Protein AF-A0A094CQ69-F1 (afdb_monomer_lite)

Sequence (70 aa):
MTTPPALYPSHCHGLSPTLGRWCPLRAVDVFALREVAEYEGQGIYFHLNHPIKWVRLTGIIVAMDEFYSR

pLDDT: mean 89.75, std 8.7, range [47.06, 96.94]

Structure (mmCIF, N/CA/C/O backbone):
data_AF-A0A094CQ69-F1
#
_entry.id   AF-A0A094CQ69-F1
#
loop_
_atom_site.group_PDB
_atom_site.id
_atom_site.type_symbol
_atom_site.label_atom_id
_atom_site.label_alt_id
_atom_site.label_comp_id
_atom_site.label_asym_id
_atom_site.label_entity_id
_atom_site.label_seq_id
_atom_site.pdbx_PDB_ins_code
_atom_site.Cartn_x
_atom_site.Cartn_y
_atom_site.Cartn_z
_atom_site.occupancy
_atom_site.B_iso_or_equiv
_atom_site.auth_seq_id
_atom_site.auth_comp_id
_atom_site.auth_asym_id
_atom_site.auth_atom_id
_atom_site.pdbx_PDB_model_num
ATOM 1 N N . MET A 1 1 ? 7.201 -19.869 -2.224 1.00 47.06 1 MET A N 1
ATOM 2 C CA . MET A 1 1 ? 7.603 -18.449 -2.155 1.00 47.06 1 MET A CA 1
ATOM 3 C C . MET A 1 1 ? 7.614 -17.922 -3.578 1.00 47.06 1 MET A C 1
ATOM 5 O O . MET A 1 1 ? 8.472 -18.322 -4.350 1.00 47.06 1 MET A O 1
ATOM 9 N N . THR A 1 2 ? 6.595 -17.166 -3.978 1.00 63.94 2 THR A N 1
ATOM 10 C CA . THR A 1 2 ? 6.496 -16.602 -5.332 1.00 63.94 2 THR A CA 1
ATOM 11 C C . THR A 1 2 ? 7.310 -15.317 -5.396 1.00 63.94 2 THR A C 1
ATOM 13 O O . THR A 1 2 ? 7.020 -14.377 -4.659 1.00 63.94 2 THR A O 1
ATOM 16 N N . THR A 1 3 ? 8.337 -15.282 -6.244 1.00 75.62 3 THR A N 1
ATOM 17 C CA . THR A 1 3 ? 9.121 -14.070 -6.508 1.00 75.62 3 THR A CA 1
ATOM 18 C C . THR A 1 3 ? 8.189 -12.964 -7.014 1.00 75.62 3 THR A C 1
ATOM 20 O O . THR A 1 3 ? 7.396 -13.231 -7.922 1.00 75.62 3 THR A O 1
ATOM 23 N N . PRO A 1 4 ? 8.233 -11.746 -6.445 1.00 75.50 4 PRO A N 1
ATOM 24 C CA . PRO A 1 4 ? 7.418 -10.648 -6.941 1.00 75.50 4 PRO A CA 1
ATOM 25 C C . PRO A 1 4 ? 7.807 -10.321 -8.392 1.00 75.50 4 PRO A C 1
ATOM 27 O O . PRO A 1 4 ? 8.988 -10.411 -8.741 1.00 75.50 4 PRO A O 1
ATOM 30 N N . PRO A 1 5 ? 6.838 -9.951 -9.247 1.00 84.62 5 PRO A N 1
ATOM 31 C CA . PRO A 1 5 ? 7.123 -9.576 -10.625 1.00 84.62 5 PRO A CA 1
ATOM 32 C C . PRO A 1 5 ? 8.081 -8.380 -10.682 1.00 84.62 5 PRO A C 1
ATOM 34 O O . PRO A 1 5 ? 8.101 -7.536 -9.782 1.00 84.62 5 PRO A O 1
ATOM 37 N N . ALA A 1 6 ? 8.871 -8.313 -11.756 1.00 88.31 6 ALA A N 1
ATOM 38 C CA . ALA A 1 6 ? 9.791 -7.208 -11.986 1.00 88.31 6 ALA A CA 1
ATOM 39 C C . ALA A 1 6 ? 9.035 -5.870 -12.035 1.00 88.31 6 ALA A C 1
ATOM 41 O O . ALA A 1 6 ? 7.946 -5.774 -12.610 1.00 88.31 6 ALA A O 1
ATOM 42 N N . LEU A 1 7 ? 9.624 -4.842 -11.423 1.00 90.12 7 LEU A N 1
ATOM 43 C CA . LEU A 1 7 ? 9.102 -3.483 -11.492 1.00 90.12 7 LEU A CA 1
ATOM 44 C C . LEU A 1 7 ? 9.330 -2.932 -12.895 1.00 90.12 7 LEU A C 1
ATOM 46 O O . LEU A 1 7 ? 10.385 -3.132 -13.495 1.00 90.12 7 LEU A O 1
ATOM 50 N N . TYR A 1 8 ? 8.324 -2.244 -13.414 1.00 91.00 8 TYR A N 1
ATOM 51 C CA . TYR A 1 8 ? 8.446 -1.533 -14.673 1.00 91.00 8 TYR A CA 1
ATOM 52 C C . TYR A 1 8 ? 9.041 -0.128 -14.432 1.00 91.00 8 TYR A C 1
ATOM 54 O O . TYR A 1 8 ? 9.082 0.332 -13.291 1.00 91.00 8 TYR A O 1
ATOM 62 N N . PRO A 1 9 ? 9.521 0.568 -15.479 1.00 90.38 9 PRO A N 1
ATOM 63 C CA . PRO A 1 9 ? 10.200 1.853 -15.321 1.00 90.38 9 PRO A CA 1
ATOM 64 C C . PRO A 1 9 ? 9.355 2.939 -14.637 1.00 90.38 9 PRO A C 1
ATOM 66 O O . PRO A 1 9 ? 8.152 3.056 -14.880 1.00 90.38 9 PRO A O 1
ATOM 69 N N . SER A 1 10 ? 10.016 3.813 -13.875 1.00 87.69 10 SER A N 1
ATOM 70 C CA . SER A 1 10 ? 9.377 4.866 -13.072 1.00 87.69 10 SER A CA 1
ATOM 71 C C . SER A 1 10 ? 8.477 5.819 -13.865 1.00 87.69 10 SER A C 1
ATOM 73 O O . SER A 1 10 ? 7.410 6.206 -13.391 1.00 87.69 10 SER A O 1
ATOM 75 N N . HIS A 1 11 ? 8.854 6.167 -15.098 1.00 88.56 11 HIS A N 1
ATOM 76 C CA . HIS A 1 11 ? 8.066 7.056 -15.958 1.00 88.56 11 HIS A CA 1
ATOM 77 C C . HIS A 1 11 ? 6.695 6.468 -16.336 1.00 88.56 11 HIS A C 1
ATOM 79 O O . HIS A 1 11 ? 5.759 7.213 -16.617 1.00 88.56 11 HIS A O 1
ATOM 85 N N . CYS A 1 12 ? 6.543 5.143 -16.286 1.00 89.50 12 CYS A N 1
ATOM 86 C CA . CYS A 1 12 ? 5.270 4.470 -16.523 1.00 89.50 12 CYS A CA 1
ATOM 87 C C . CYS A 1 12 ? 4.389 4.416 -15.266 1.00 89.50 12 CYS A C 1
ATOM 89 O O . CYS A 1 12 ? 3.239 3.990 -15.360 1.00 89.50 12 CYS A O 1
ATOM 91 N N . HIS A 1 13 ? 4.870 4.814 -14.078 1.00 89.56 13 HIS A N 1
ATOM 92 C CA . HIS A 1 13 ? 4.065 4.746 -12.849 1.00 89.56 13 HIS A CA 1
ATOM 93 C C . HIS A 1 13 ? 2.775 5.567 -12.965 1.00 89.56 13 HIS A C 1
ATOM 95 O O . HIS A 1 13 ? 1.734 5.122 -12.487 1.00 89.56 13 HIS A O 1
ATOM 101 N N . GLY A 1 14 ? 2.819 6.703 -13.672 1.00 87.75 14 GLY A N 1
ATOM 102 C CA . GLY A 1 14 ? 1.646 7.534 -13.968 1.00 87.75 14 GLY A CA 1
ATOM 103 C C . GLY A 1 14 ? 0.590 6.863 -14.849 1.00 87.75 14 GLY A C 1
ATOM 104 O O . GLY A 1 14 ? -0.566 7.269 -14.823 1.00 87.75 14 GLY A O 1
ATOM 105 N N . LEU A 1 15 ? 0.966 5.821 -15.594 1.00 90.50 15 LEU A N 1
ATOM 106 C CA . LEU A 1 15 ? 0.043 5.018 -16.398 1.00 90.50 15 LEU A CA 1
ATOM 107 C C . LEU A 1 15 ? -0.619 3.902 -15.580 1.00 90.50 15 LEU A C 1
ATOM 109 O O . LEU A 1 15 ? -1.565 3.275 -16.056 1.00 90.50 15 LEU A O 1
ATOM 113 N N . SER A 1 16 ? -0.138 3.636 -14.359 1.00 91.38 16 SER A N 1
ATOM 114 C CA . SER A 1 16 ? -0.759 2.638 -13.494 1.00 91.38 16 SER A CA 1
ATOM 115 C C . SER A 1 16 ? -2.171 3.074 -13.120 1.00 91.38 16 SER A C 1
ATOM 117 O O . SER A 1 16 ? -2.345 4.192 -12.633 1.00 91.38 16 SER A O 1
ATOM 119 N N . PRO A 1 17 ? -3.178 2.187 -13.200 1.00 91.75 17 PRO A N 1
ATOM 120 C CA . PRO A 1 17 ? -4.523 2.509 -12.73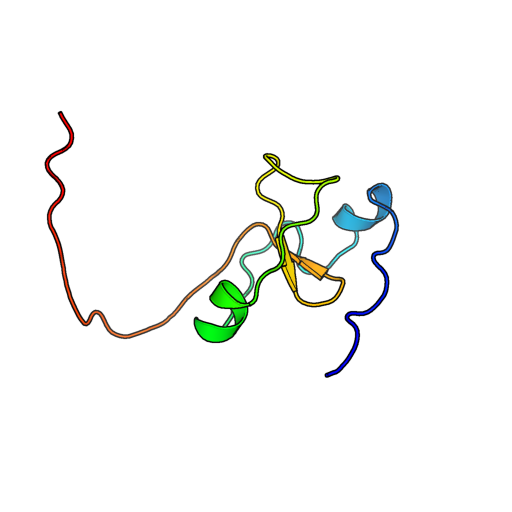1 1.00 91.75 17 PRO A CA 1
ATOM 121 C C . PRO A 1 17 ? -4.587 2.730 -11.209 1.00 91.75 17 PRO A C 1
ATOM 123 O O . PRO A 1 17 ? -5.594 3.224 -10.703 1.00 91.75 17 PRO A O 1
ATOM 126 N N . THR A 1 18 ? -3.536 2.345 -10.478 1.00 94.19 18 THR A N 1
ATOM 127 C CA . THR A 1 18 ? -3.423 2.475 -9.020 1.00 94.19 18 THR A CA 1
ATOM 128 C C . THR A 1 18 ? -2.860 3.822 -8.576 1.00 94.19 18 THR A C 1
ATOM 130 O O . THR A 1 18 ? -3.156 4.279 -7.470 1.00 94.19 18 THR A O 1
ATOM 133 N N . LEU A 1 19 ? -2.059 4.484 -9.418 1.00 91.12 19 LEU A N 1
ATOM 134 C CA . LEU A 1 19 ? -1.460 5.764 -9.065 1.00 91.12 19 LEU A CA 1
ATOM 135 C C . LEU A 1 19 ? -2.476 6.883 -9.321 1.00 91.12 19 LEU A C 1
ATOM 137 O O . LEU A 1 19 ? -3.104 6.943 -10.373 1.00 91.12 19 LEU A O 1
ATOM 141 N N . GLY A 1 20 ? -2.672 7.764 -8.340 1.00 89.06 20 GLY A N 1
ATOM 142 C CA . GLY A 1 20 ? -3.663 8.840 -8.442 1.00 89.06 20 GLY A CA 1
ATOM 143 C C . GLY A 1 20 ? -5.084 8.447 -8.011 1.00 89.06 20 GLY A C 1
ATOM 144 O O . GLY A 1 20 ? -6.009 9.240 -8.182 1.00 89.06 20 GLY A O 1
ATOM 145 N N . ARG A 1 21 ? -5.282 7.250 -7.442 1.00 93.50 21 ARG A N 1
ATOM 146 C CA . ARG A 1 21 ? -6.589 6.781 -6.952 1.00 93.50 21 ARG A CA 1
ATOM 147 C C . ARG A 1 21 ? -6.493 6.191 -5.550 1.00 93.50 21 ARG A C 1
ATOM 149 O O . ARG A 1 21 ? -5.460 5.664 -5.152 1.00 93.50 21 ARG A O 1
ATOM 156 N N . TRP A 1 22 ? -7.605 6.241 -4.822 1.00 95.31 22 TRP A N 1
ATOM 157 C CA . TRP A 1 22 ? -7.769 5.537 -3.553 1.00 95.31 22 TRP A CA 1
ATOM 158 C C . TRP A 1 22 ? -8.021 4.053 -3.820 1.00 95.31 22 TRP A C 1
ATOM 160 O O . TRP A 1 22 ? -9.12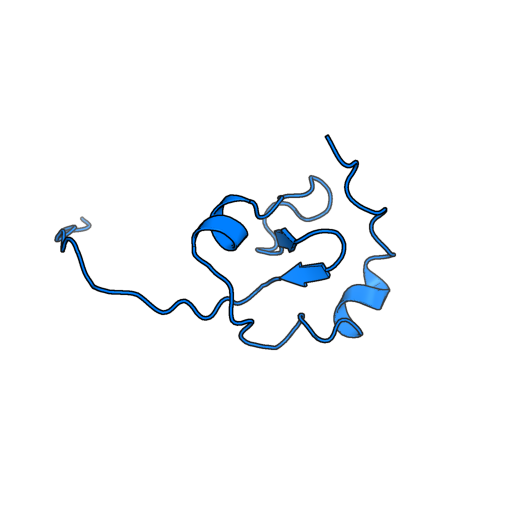3 3.664 -4.213 1.00 95.31 22 TRP A O 1
ATOM 170 N N . CYS A 1 23 ? -6.992 3.229 -3.635 1.00 95.06 23 CYS A N 1
ATOM 171 C CA . CYS A 1 23 ? -7.068 1.800 -3.922 1.00 95.06 23 CYS A CA 1
ATOM 172 C C . CYS A 1 23 ? -7.713 1.053 -2.744 1.00 95.06 23 CYS A C 1
ATOM 174 O O . CYS A 1 23 ? -7.182 1.125 -1.633 1.00 95.06 23 CYS A O 1
ATOM 176 N N . PRO A 1 24 ? -8.839 0.340 -2.932 1.00 95.56 24 PRO A N 1
ATOM 177 C CA . PRO A 1 24 ? -9.381 -0.517 -1.886 1.00 95.56 24 PRO A CA 1
ATOM 178 C C . PRO A 1 24 ? -8.461 -1.724 -1.685 1.00 95.56 24 PRO A C 1
ATOM 180 O O . PRO A 1 24 ? -8.270 -2.509 -2.610 1.00 95.56 24 PRO A O 1
ATOM 183 N N . LEU A 1 25 ? -7.904 -1.874 -0.484 1.00 95.62 25 LEU A N 1
ATOM 184 C CA . LEU A 1 25 ? -7.032 -2.998 -0.122 1.00 95.62 25 LEU A CA 1
ATOM 185 C C . LEU A 1 25 ? -7.490 -3.621 1.194 1.00 95.62 25 LEU A C 1
ATOM 187 O O . LEU A 1 25 ? -8.160 -2.973 2.001 1.00 95.62 25 LEU A O 1
ATOM 191 N N . ARG A 1 26 ? -7.110 -4.878 1.432 1.00 95.56 26 ARG A N 1
ATOM 192 C CA . ARG A 1 26 ? -7.275 -5.501 2.751 1.00 95.56 26 ARG A CA 1
ATOM 193 C C . ARG A 1 26 ? -6.126 -5.064 3.654 1.00 95.56 26 ARG A C 1
ATOM 195 O O . ARG A 1 26 ? -5.022 -4.819 3.176 1.00 95.56 26 ARG A O 1
ATOM 202 N N . ALA A 1 27 ? -6.348 -5.057 4.967 1.00 95.00 27 ALA A N 1
ATOM 203 C CA . ALA A 1 27 ? -5.298 -4.729 5.935 1.00 95.00 27 ALA A CA 1
ATOM 204 C C . ALA A 1 27 ? -4.042 -5.611 5.767 1.00 95.00 27 ALA A C 1
ATOM 206 O O . ALA A 1 27 ? -2.924 -5.112 5.841 1.00 95.00 27 ALA A O 1
ATOM 207 N N . VAL A 1 28 ? -4.226 -6.898 5.447 1.00 95.19 28 VAL A N 1
ATOM 208 C CA . VAL A 1 28 ? -3.119 -7.829 5.165 1.00 95.19 28 VAL A CA 1
ATOM 209 C C . VAL A 1 28 ? -2.315 -7.444 3.922 1.00 95.19 28 VAL A C 1
ATOM 211 O O . VAL A 1 28 ? -1.103 -7.624 3.906 1.00 95.19 28 VAL A O 1
ATOM 214 N N . ASP A 1 29 ? -2.964 -6.877 2.902 1.00 94.56 29 ASP A N 1
ATOM 215 C CA . ASP A 1 29 ? -2.284 -6.450 1.678 1.00 94.56 29 ASP A CA 1
ATOM 216 C C . ASP A 1 29 ? -1.502 -5.159 1.917 1.00 94.56 29 ASP A C 1
ATOM 218 O O . ASP A 1 29 ? -0.422 -5.004 1.358 1.00 94.56 29 ASP A O 1
ATOM 222 N N . VAL A 1 30 ? -2.025 -4.267 2.770 1.00 94.44 30 VAL A N 1
ATOM 223 C CA . VAL A 1 30 ? -1.323 -3.052 3.212 1.00 94.44 30 VAL A CA 1
ATOM 224 C C . VAL A 1 30 ? -0.084 -3.404 4.019 1.00 94.44 30 VAL A C 1
ATOM 226 O O . VAL A 1 30 ? 0.977 -2.847 3.771 1.00 94.44 30 VAL A O 1
ATOM 229 N N . PHE A 1 31 ? -0.196 -4.358 4.943 1.00 94.00 31 PHE A N 1
ATOM 230 C CA . PHE A 1 31 ? 0.953 -4.845 5.704 1.00 94.00 31 PHE A CA 1
ATOM 231 C C . PHE A 1 31 ? 2.011 -5.508 4.807 1.00 94.00 31 PHE A C 1
ATOM 233 O O . PHE A 1 31 ? 3.202 -5.408 5.075 1.00 94.00 31 PHE A O 1
ATOM 240 N N . ALA A 1 32 ? 1.583 -6.163 3.724 1.00 92.69 32 ALA A N 1
ATOM 241 C CA . ALA A 1 32 ? 2.468 -6.798 2.750 1.00 92.69 32 ALA A CA 1
ATOM 242 C C . ALA A 1 32 ? 3.005 -5.839 1.668 1.00 92.69 32 ALA A C 1
ATOM 244 O O . ALA A 1 32 ? 3.694 -6.291 0.747 1.00 92.69 32 ALA A O 1
ATOM 245 N N . LEU A 1 33 ? 2.683 -4.541 1.731 1.00 93.56 33 LEU A N 1
ATOM 246 C CA . LEU A 1 33 ? 3.225 -3.556 0.803 1.00 93.56 33 LEU A CA 1
ATOM 247 C C . LEU A 1 33 ? 4.739 -3.460 0.960 1.00 93.56 33 LEU A C 1
ATOM 249 O O . LEU A 1 33 ? 5.271 -3.364 2.063 1.00 93.56 33 LEU A O 1
ATOM 253 N N . ARG A 1 34 ? 5.434 -3.467 -0.175 1.00 92.75 34 ARG A N 1
ATOM 254 C CA . ARG A 1 34 ? 6.890 -3.414 -0.209 1.00 92.75 34 ARG A CA 1
ATOM 255 C C . ARG A 1 34 ? 7.361 -2.002 -0.512 1.00 92.75 34 ARG A C 1
ATOM 257 O O . ARG A 1 34 ? 6.958 -1.421 -1.520 1.00 92.75 34 ARG A O 1
ATOM 264 N N . GLU A 1 35 ? 8.257 -1.498 0.322 1.00 91.31 35 GLU A N 1
ATOM 265 C CA . GLU A 1 35 ? 9.078 -0.342 -0.016 1.00 91.31 35 GLU A CA 1
ATOM 266 C C . GLU A 1 35 ? 10.286 -0.799 -0.841 1.00 91.31 35 GLU A C 1
ATOM 268 O O . GLU A 1 35 ? 10.791 -1.916 -0.694 1.00 91.31 35 GLU A O 1
ATOM 273 N N . VAL A 1 36 ? 10.691 0.030 -1.791 1.00 89.56 36 VAL A N 1
ATOM 274 C CA . VAL A 1 36 ? 11.774 -0.268 -2.727 1.00 89.56 36 VAL A CA 1
ATOM 275 C C . VAL A 1 36 ? 12.762 0.877 -2.608 1.00 89.56 36 VAL A C 1
ATOM 277 O O . VAL A 1 36 ? 12.346 2.021 -2.757 1.00 89.56 36 VAL A O 1
ATOM 280 N N . ALA A 1 37 ? 14.043 0.568 -2.381 1.00 88.00 37 ALA A N 1
ATOM 281 C CA . ALA A 1 37 ? 15.096 1.542 -2.069 1.00 88.00 37 ALA A CA 1
ATOM 282 C C . ALA A 1 37 ? 15.138 2.755 -3.018 1.00 88.00 37 ALA A C 1
ATOM 284 O O . ALA A 1 37 ? 15.369 3.881 -2.599 1.00 88.00 37 ALA A O 1
ATOM 285 N N . GLU A 1 38 ? 14.853 2.542 -4.303 1.00 86.75 38 GLU A N 1
ATOM 286 C CA . GLU A 1 38 ? 14.820 3.593 -5.332 1.00 86.75 38 GLU A CA 1
ATOM 287 C C . GLU A 1 38 ? 13.693 4.629 -5.136 1.00 86.75 38 GLU A C 1
ATOM 289 O O . GLU A 1 38 ? 13.754 5.730 -5.685 1.00 86.75 38 GLU A O 1
ATOM 294 N N . TYR A 1 39 ? 12.658 4.279 -4.372 1.00 86.00 39 TYR A N 1
ATOM 295 C CA . TYR A 1 39 ? 11.452 5.078 -4.133 1.00 86.00 39 TYR A CA 1
ATOM 296 C C . TYR A 1 39 ? 11.223 5.381 -2.645 1.00 86.00 39 TYR A C 1
ATOM 298 O O . TYR A 1 39 ? 10.192 5.968 -2.298 1.00 86.00 39 TYR A O 1
ATOM 306 N N . GLU A 1 40 ? 12.170 5.008 -1.779 1.00 84.75 40 GLU A N 1
ATOM 307 C CA . GLU A 1 40 ? 12.118 5.306 -0.347 1.00 84.75 40 GLU A CA 1
ATOM 308 C C . GLU A 1 40 ? 11.938 6.813 -0.109 1.00 84.75 40 GLU A C 1
ATOM 310 O O . GLU A 1 40 ? 12.503 7.661 -0.806 1.00 84.75 40 GLU A O 1
ATOM 315 N N . GLY A 1 41 ? 11.076 7.161 0.848 1.00 85.00 41 GLY A N 1
ATOM 316 C CA . GLY A 1 41 ? 10.780 8.557 1.198 1.00 85.00 41 GLY A CA 1
ATOM 317 C C . GLY A 1 41 ? 9.839 9.309 0.241 1.00 85.00 41 GLY A C 1
ATOM 318 O O . GLY A 1 41 ? 9.405 10.413 0.567 1.00 85.00 41 GLY A O 1
ATOM 319 N N . GLN A 1 42 ? 9.445 8.726 -0.899 1.00 87.44 42 GLN A N 1
ATOM 320 C CA . GLN A 1 42 ? 8.448 9.327 -1.809 1.00 87.44 42 GLN A CA 1
ATOM 321 C C . GLN A 1 42 ? 6.995 8.994 -1.417 1.00 87.44 42 GLN A C 1
ATOM 323 O O . GLN A 1 42 ? 6.045 9.501 -2.027 1.00 87.44 42 GLN A O 1
ATOM 328 N N . GLY A 1 43 ? 6.814 8.123 -0.417 1.00 89.56 43 GLY A N 1
ATOM 329 C CA . GLY A 1 43 ? 5.507 7.618 0.008 1.00 89.56 43 GLY A CA 1
ATOM 330 C C . GLY A 1 43 ? 4.836 6.737 -1.050 1.00 89.56 43 GLY A C 1
ATOM 331 O O . GLY A 1 43 ? 3.611 6.753 -1.173 1.00 89.56 43 GLY A O 1
ATOM 332 N N . ILE A 1 44 ? 5.631 6.029 -1.861 1.00 92.31 44 ILE A N 1
ATOM 333 C CA . ILE A 1 44 ? 5.153 5.077 -2.868 1.00 92.31 44 ILE A CA 1
ATOM 334 C C . ILE A 1 44 ? 5.549 3.677 -2.421 1.00 92.31 44 ILE A C 1
ATOM 336 O O . ILE A 1 44 ? 6.726 3.383 -2.234 1.00 92.31 44 ILE A O 1
ATOM 340 N N . TYR A 1 4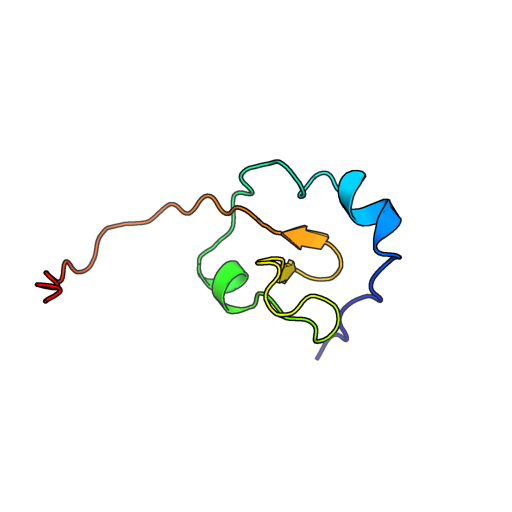5 ? 4.555 2.807 -2.318 1.00 94.12 45 TYR A N 1
ATOM 341 C CA . TYR A 1 45 ? 4.740 1.403 -1.987 1.00 94.12 45 TYR A CA 1
ATOM 342 C C . TYR A 1 45 ? 4.302 0.515 -3.144 1.00 94.12 45 TYR A C 1
ATOM 344 O O . TYR A 1 45 ? 3.564 0.952 -4.023 1.00 94.12 45 TYR A O 1
ATOM 352 N N . PHE A 1 46 ? 4.718 -0.748 -3.144 1.00 93.50 46 PHE A N 1
ATOM 353 C CA . PHE A 1 46 ? 4.404 -1.676 -4.222 1.00 93.50 46 PHE A CA 1
ATOM 354 C C . PHE A 1 46 ? 3.626 -2.881 -3.714 1.00 93.50 46 PHE A C 1
ATOM 356 O O . PHE A 1 46 ? 4.089 -3.621 -2.843 1.00 93.50 46 PHE A O 1
ATOM 363 N N . HIS A 1 47 ? 2.463 -3.108 -4.321 1.00 92.81 47 HIS A N 1
ATOM 364 C CA . HIS A 1 47 ? 1.796 -4.403 -4.273 1.00 92.81 47 HIS A CA 1
ATOM 365 C C . HIS A 1 47 ? 2.109 -5.130 -5.577 1.00 92.81 47 HIS A C 1
ATOM 367 O O . HIS A 1 47 ? 1.697 -4.690 -6.652 1.00 92.81 47 HIS A O 1
ATOM 373 N N . LEU A 1 48 ? 2.870 -6.223 -5.490 1.00 90.38 48 LEU A N 1
ATOM 374 C CA . LEU A 1 48 ? 3.471 -6.879 -6.655 1.00 90.38 48 LEU A CA 1
ATOM 375 C C . LEU A 1 48 ? 4.344 -5.889 -7.451 1.00 90.38 48 LEU A C 1
ATOM 377 O O . LEU A 1 48 ? 5.405 -5.489 -6.968 1.00 90.38 48 LEU A O 1
ATOM 381 N N . ASN A 1 49 ? 3.893 -5.497 -8.645 1.00 91.62 49 ASN A N 1
ATOM 382 C CA . ASN A 1 49 ? 4.515 -4.500 -9.513 1.00 91.62 49 ASN A CA 1
ATOM 383 C C . ASN A 1 49 ? 3.736 -3.177 -9.591 1.00 91.62 49 ASN A C 1
ATOM 385 O O . ASN A 1 49 ? 4.186 -2.270 -10.284 1.00 91.62 49 ASN A O 1
ATOM 389 N N . HIS A 1 50 ? 2.598 -3.035 -8.907 1.00 92.44 50 HIS A N 1
ATOM 390 C CA . HIS A 1 50 ? 1.781 -1.826 -8.982 1.00 92.44 50 HIS A CA 1
ATOM 391 C C . HIS A 1 50 ? 2.152 -0.810 -7.891 1.00 92.44 50 HIS A C 1
ATOM 393 O O . HIS A 1 50 ? 2.129 -1.166 -6.708 1.00 92.44 50 HIS A O 1
ATOM 399 N N . PRO A 1 51 ? 2.430 0.458 -8.255 1.00 94.81 51 PRO A N 1
ATOM 400 C CA . PRO A 1 51 ? 2.705 1.521 -7.302 1.00 94.81 51 PRO A CA 1
ATOM 401 C C . PRO A 1 51 ? 1.410 1.981 -6.626 1.00 94.81 51 PRO A C 1
ATOM 403 O O . PRO A 1 51 ? 0.410 2.278 -7.283 1.00 94.81 51 PRO A O 1
ATOM 406 N N . ILE A 1 52 ? 1.428 2.071 -5.305 1.00 95.19 52 ILE A N 1
ATOM 407 C CA . ILE A 1 52 ? 0.307 2.459 -4.456 1.00 95.19 52 ILE A CA 1
ATOM 408 C C . ILE A 1 52 ? 0.760 3.615 -3.577 1.00 95.19 52 ILE A C 1
ATOM 410 O O . ILE A 1 52 ? 1.754 3.526 -2.859 1.00 95.19 52 ILE A O 1
ATOM 414 N N . LYS A 1 53 ? -0.007 4.703 -3.640 1.00 94.12 53 LYS A N 1
ATOM 415 C CA . LYS A 1 53 ? 0.203 5.906 -2.829 1.00 94.12 53 LYS A CA 1
ATOM 416 C C . LYS A 1 53 ? -0.927 6.137 -1.829 1.00 94.12 53 LYS A C 1
ATOM 418 O O . LYS A 1 53 ? -0.691 6.598 -0.720 1.00 94.12 53 LYS A O 1
ATOM 423 N N . TRP A 1 54 ? -2.159 5.807 -2.217 1.00 95.00 54 TRP A N 1
ATOM 424 C CA . TRP A 1 54 ? -3.345 6.021 -1.397 1.00 95.00 54 TRP A CA 1
ATOM 425 C C . TRP A 1 54 ? -4.150 4.740 -1.272 1.00 95.00 54 TRP A C 1
ATOM 427 O O . TRP A 1 54 ? -4.447 4.072 -2.266 1.00 95.00 54 TRP A O 1
ATOM 437 N N . VAL A 1 55 ? -4.533 4.425 -0.040 1.00 95.88 55 VAL A N 1
ATOM 438 C CA . VAL A 1 55 ? -5.280 3.215 0.285 1.00 95.88 55 VAL A CA 1
ATOM 439 C C . VAL A 1 55 ? -6.597 3.585 0.940 1.00 95.88 55 VAL A C 1
ATOM 441 O O . VAL A 1 55 ? -6.645 4.420 1.839 1.00 95.88 55 VAL A O 1
ATOM 444 N N . ARG A 1 56 ? -7.670 2.926 0.508 1.00 96.38 56 ARG A N 1
ATOM 445 C CA . ARG A 1 56 ? -8.960 2.942 1.192 1.00 96.38 56 ARG A CA 1
ATOM 446 C C . ARG A 1 56 ? -9.109 1.649 1.986 1.00 96.38 56 ARG A C 1
ATOM 448 O O . ARG A 1 56 ? -9.252 0.580 1.396 1.00 96.38 56 ARG A O 1
ATOM 455 N N . LEU A 1 57 ? -9.097 1.766 3.309 1.00 95.31 57 LEU A N 1
ATOM 456 C CA . LEU A 1 57 ? -9.348 0.660 4.230 1.00 95.31 57 LEU A CA 1
ATOM 457 C C . LEU A 1 57 ? -10.785 0.714 4.754 1.00 95.31 57 LEU A C 1
ATOM 459 O O . LEU A 1 57 ? -11.382 1.780 4.888 1.00 95.31 57 LEU A O 1
ATOM 463 N N . THR A 1 58 ? -11.355 -0.450 5.047 1.00 95.94 58 THR A N 1
ATOM 464 C CA . THR A 1 58 ? -12.668 -0.577 5.687 1.00 95.94 58 THR A CA 1
ATOM 465 C C . THR A 1 58 ? -12.593 -1.698 6.709 1.00 95.94 58 THR A C 1
ATOM 467 O O . THR A 1 58 ? -12.091 -2.779 6.405 1.00 95.94 58 THR A O 1
ATOM 470 N N . GLY A 1 59 ? -13.061 -1.430 7.924 1.00 94.31 59 GLY A N 1
ATOM 471 C CA . GLY A 1 59 ? -12.981 -2.358 9.044 1.00 94.31 59 GLY A CA 1
ATOM 472 C C . GLY A 1 59 ? -13.740 -1.836 10.258 1.00 94.31 59 GLY A C 1
ATOM 473 O O . GLY A 1 59 ? -14.272 -0.727 10.241 1.00 94.31 59 GLY A O 1
ATOM 474 N N . ILE A 1 60 ? -13.800 -2.661 11.298 1.00 96.94 60 ILE A N 1
ATOM 475 C CA . ILE A 1 60 ? -14.433 -2.323 12.573 1.00 96.94 60 ILE A CA 1
ATOM 476 C C . ILE A 1 60 ? -13.383 -1.662 13.472 1.00 96.94 60 ILE A C 1
ATOM 478 O O . ILE A 1 60 ? -12.232 -2.095 13.504 1.00 96.94 60 ILE A O 1
ATOM 482 N N . ILE A 1 61 ? -13.782 -0.624 14.206 1.00 94.81 61 ILE A N 1
ATOM 483 C CA . ILE A 1 61 ? -12.946 -0.014 15.243 1.00 94.81 61 ILE A CA 1
ATOM 484 C C . ILE A 1 61 ? -12.88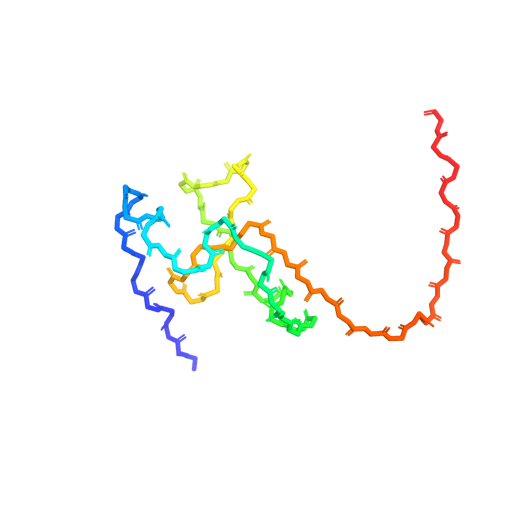9 -0.986 16.425 1.00 94.81 61 ILE A C 1
ATOM 486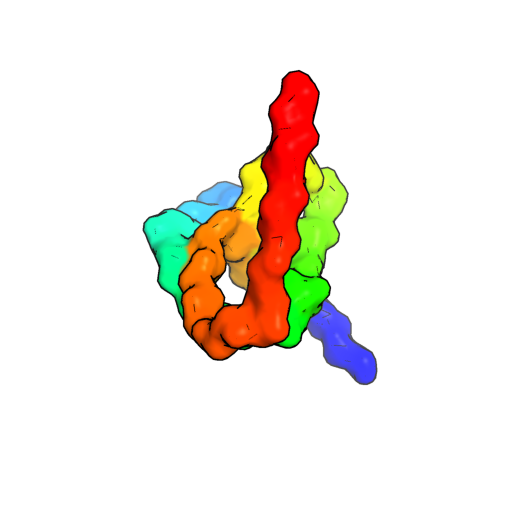 O O . ILE A 1 61 ? -13.918 -1.287 17.024 1.00 94.81 61 ILE A O 1
ATOM 490 N N . VAL A 1 62 ? -11.697 -1.494 16.737 1.00 96.56 62 VAL A N 1
ATOM 491 C CA . VAL A 1 62 ? -11.482 -2.466 17.828 1.00 96.56 62 VAL A CA 1
ATOM 492 C C . VAL A 1 62 ? -10.855 -1.842 19.073 1.00 96.56 62 VAL A C 1
ATOM 494 O O . VAL A 1 62 ? -11.023 -2.367 20.168 1.00 96.56 62 VAL A O 1
ATOM 497 N N . ALA A 1 63 ? -10.151 -0.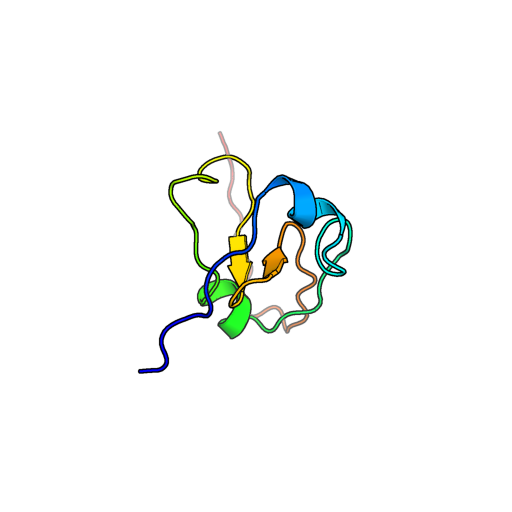725 18.910 1.00 96.69 63 ALA A N 1
ATOM 498 C CA . ALA A 1 63 ? -9.514 0.035 19.975 1.00 96.69 63 ALA A CA 1
ATOM 499 C C . ALA A 1 63 ? -9.441 1.512 19.563 1.00 96.69 63 ALA A C 1
ATOM 501 O O . ALA A 1 63 ? -9.416 1.825 18.369 1.00 96.69 63 ALA A O 1
ATOM 502 N N . MET A 1 64 ? -9.422 2.405 20.549 1.00 94.56 64 MET A N 1
ATOM 503 C CA . MET A 1 64 ? -9.205 3.839 20.371 1.00 94.56 64 MET A CA 1
ATOM 504 C C . MET A 1 64 ? -8.214 4.291 21.438 1.00 94.56 64 MET A C 1
ATOM 506 O O . MET A 1 64 ? -8.506 4.172 22.624 1.00 94.56 64 MET A O 1
ATOM 510 N N . ASP A 1 65 ? -7.067 4.803 21.003 1.00 94.62 65 ASP A N 1
ATOM 511 C CA . ASP A 1 65 ? -6.027 5.350 21.871 1.00 94.62 65 ASP A CA 1
ATOM 512 C C . ASP A 1 65 ? -5.924 6.862 21.639 1.00 94.62 65 ASP A C 1
ATOM 514 O O . ASP A 1 65 ? -5.908 7.325 20.495 1.00 94.62 65 ASP A O 1
ATOM 518 N N . GLU A 1 66 ? -5.851 7.644 22.717 1.00 93.12 66 GLU A N 1
ATOM 519 C CA . GLU A 1 66 ? -5.636 9.091 22.646 1.00 93.12 66 GLU A CA 1
ATOM 520 C C . GLU A 1 66 ? -4.152 9.417 22.828 1.00 93.12 66 GLU A C 1
ATOM 522 O O . GLU A 1 66 ? -3.565 9.180 23.885 1.00 93.12 66 GLU A O 1
ATOM 527 N N . PHE A 1 67 ? -3.544 10.004 21.799 1.00 88.06 67 PHE A N 1
ATOM 528 C CA . PHE A 1 67 ? -2.173 10.496 21.862 1.00 88.06 67 PHE A CA 1
ATOM 529 C C . PHE A 1 67 ? -2.187 12.008 22.085 1.00 88.06 67 PHE A C 1
ATOM 531 O O . PHE A 1 67 ? -2.434 12.784 21.163 1.00 88.06 67 PHE A O 1
ATOM 538 N N . TYR A 1 68 ? -1.893 12.436 23.310 1.00 83.44 68 TYR A N 1
ATOM 539 C CA . TYR A 1 68 ? -1.614 13.838 23.608 1.00 83.44 68 TYR A CA 1
ATOM 540 C C . TYR A 1 68 ? -0.207 14.163 23.092 1.00 83.44 68 TYR A C 1
ATOM 542 O O . TYR A 1 68 ? 0.788 13.944 23.783 1.00 83.44 68 TYR A O 1
ATOM 550 N N . SER A 1 69 ? -0.098 14.620 21.843 1.00 73.56 69 SER A N 1
ATOM 551 C CA . SER A 1 69 ? 1.163 15.175 21.342 1.00 73.56 69 SER A CA 1
ATOM 552 C C . SER A 1 69 ? 1.509 16.457 22.110 1.00 73.56 69 SER A C 1
ATOM 554 O O . SER A 1 69 ? 0.633 17.274 22.391 1.00 73.56 69 SER A O 1
ATOM 556 N N . ARG A 1 70 ? 2.788 16.595 22.474 1.00 57.12 70 ARG A N 1
ATOM 557 C CA . ARG A 1 70 ? 3.374 17.784 23.103 1.00 57.12 70 ARG A CA 1
ATOM 558 C C . ARG A 1 70 ? 3.766 18.816 22.053 1.00 57.12 70 ARG A C 1
ATOM 560 O O . ARG A 1 70 ? 4.183 18.377 20.958 1.00 57.12 70 ARG A O 1
#

Radius of gyration: 14.75 Å; chains: 1; bounding box: 30×36×40 Å

Foldseek 3Di:
DDDQDDADDPVCLVVFPQPPDAAEDEPVQVVVWADDPVCPPVCWTDRRRHTHNHYDYDDDDPDDDDDPDD

Secondary structure (DSSP, 8-state):
-PPPPPPPPGGGGGGSTTTTSEEE--HHHHHTPBP-GGGTTTT-EEETTEEE-EEE--------------